Protein AF-A0A4Y7SDK5-F1 (afdb_monomer_lite)

Radius of gyration: 30.91 Å; chains: 1; bounding box: 76×44×64 Å

Sequence (130 aa):
MAVVQRQCCTLSALPHHGRFINSLLLPATPTIPKSYSSRPPLKQALRNSIRVALWAGDKQCSALQDVVTRDYHIHLRKRVHGRSFKKRAPWAIKSIVDFTTKAMGATDVRIDPKLNQAVWAQGIKSVPHG

Structure (mmCIF, N/CA/C/O backbone):
data_AF-A0A4Y7SDK5-F1
#
_entry.id   AF-A0A4Y7SDK5-F1
#
loop_
_atom_site.group_PDB
_atom_site.id
_atom_site.type_symbol
_atom_site.label_atom_id
_atom_site.label_alt_id
_atom_site.label_comp_id
_atom_site.label_asym_id
_atom_site.label_entity_id
_atom_site.label_seq_id
_atom_site.pdbx_PDB_ins_code
_atom_site.Cartn_x
_atom_site.Cartn_y
_atom_site.Cartn_z
_atom_site.occupancy
_atom_site.B_iso_or_equiv
_atom_site.auth_seq_id
_atom_site.auth_comp_id
_atom_site.auth_asym_id
_atom_site.auth_atom_id
_atom_site.pdbx_PDB_model_num
ATOM 1 N N . MET A 1 1 ? 13.882 24.977 -21.728 1.00 43.22 1 MET A N 1
ATOM 2 C CA . MET A 1 1 ? 15.014 25.861 -21.382 1.00 43.22 1 MET A CA 1
ATOM 3 C C . MET A 1 1 ? 14.879 26.295 -19.927 1.00 43.22 1 MET A C 1
ATOM 5 O O . MET A 1 1 ? 14.006 27.099 -19.647 1.00 43.22 1 MET A O 1
ATOM 9 N N . ALA A 1 2 ? 15.673 25.708 -19.026 1.00 36.69 2 ALA A N 1
ATOM 10 C CA . ALA A 1 2 ? 15.879 26.093 -17.617 1.00 36.69 2 ALA A CA 1
ATOM 11 C C . ALA A 1 2 ? 17.020 25.188 -17.097 1.00 36.69 2 ALA A C 1
ATOM 13 O O . ALA A 1 2 ? 16.821 23.987 -16.954 1.00 36.69 2 ALA A O 1
ATOM 14 N N . VAL A 1 3 ? 18.283 25.609 -17.199 1.00 38.66 3 VAL A N 1
ATOM 15 C CA . VAL A 1 3 ? 19.036 26.378 -16.184 1.00 38.66 3 VAL A CA 1
ATOM 16 C C . VAL A 1 3 ? 19.287 25.566 -14.905 1.00 38.66 3 VAL A C 1
ATOM 18 O O . VAL A 1 3 ? 18.383 25.284 -14.128 1.00 38.66 3 VAL A O 1
ATOM 21 N N . VAL A 1 4 ? 20.561 25.218 -14.704 1.00 42.69 4 VAL A N 1
ATOM 22 C CA . VAL A 1 4 ? 21.111 24.599 -13.492 1.00 42.69 4 VAL A CA 1
ATOM 23 C C . VAL A 1 4 ? 21.608 25.699 -12.561 1.00 42.69 4 VAL A C 1
ATOM 25 O O . VAL A 1 4 ? 22.364 26.559 -13.004 1.00 42.69 4 VAL A O 1
ATOM 28 N N . GLN A 1 5 ? 21.319 25.601 -11.262 1.00 33.66 5 GLN A N 1
ATOM 29 C CA . GLN A 1 5 ? 22.045 26.358 -10.240 1.00 33.66 5 GLN A CA 1
ATOM 30 C C . GLN A 1 5 ? 22.474 25.422 -9.101 1.00 33.66 5 GLN A C 1
ATOM 32 O O . GLN A 1 5 ? 21.647 24.750 -8.488 1.00 33.66 5 GLN A O 1
ATOM 37 N N . ARG A 1 6 ? 23.778 25.380 -8.806 1.00 39.28 6 ARG A N 1
ATOM 38 C CA . ARG A 1 6 ? 24.301 24.830 -7.544 1.00 39.28 6 ARG A CA 1
ATOM 39 C C . ARG A 1 6 ? 24.292 25.937 -6.490 1.00 39.28 6 ARG A C 1
ATOM 41 O O . ARG A 1 6 ? 24.531 27.093 -6.828 1.00 39.28 6 ARG A O 1
ATOM 48 N N . GLN A 1 7 ? 24.130 25.574 -5.222 1.00 46.31 7 GLN A N 1
ATOM 49 C CA . GLN A 1 7 ? 24.490 26.435 -4.095 1.00 46.31 7 GLN A CA 1
ATOM 50 C C . GLN A 1 7 ? 25.487 25.708 -3.190 1.00 46.31 7 GLN A C 1
ATOM 52 O O . GLN A 1 7 ? 25.391 24.500 -2.978 1.00 46.31 7 GLN A O 1
ATOM 57 N N . CYS A 1 8 ? 26.462 26.459 -2.691 1.00 44.06 8 CYS A N 1
ATOM 58 C CA . CYS A 1 8 ? 27.465 26.039 -1.723 1.00 44.06 8 CYS A CA 1
ATOM 59 C C . CYS A 1 8 ? 27.766 27.263 -0.854 1.00 44.06 8 CYS A C 1
ATOM 61 O O . CYS A 1 8 ? 28.033 28.323 -1.416 1.00 44.06 8 CYS A O 1
ATOM 63 N N . CYS A 1 9 ? 27.698 27.139 0.473 1.00 41.59 9 CYS A N 1
ATOM 64 C CA . CYS A 1 9 ? 28.232 28.144 1.394 1.00 41.59 9 CYS A CA 1
ATOM 65 C C . CYS A 1 9 ? 28.482 27.561 2.794 1.00 41.59 9 CYS A C 1
ATOM 67 O O . CYS A 1 9 ? 27.802 26.638 3.238 1.00 41.59 9 CYS A O 1
ATOM 69 N N . THR A 1 10 ? 29.496 28.105 3.458 1.00 47.91 10 THR A N 1
ATOM 70 C CA . THR A 1 10 ? 30.188 27.588 4.650 1.00 47.91 10 THR A CA 1
ATOM 71 C C . THR A 1 10 ? 29.590 28.012 5.997 1.00 47.91 10 THR A C 1
ATOM 73 O O . THR A 1 10 ? 29.287 29.187 6.180 1.00 47.91 10 THR A O 1
ATOM 76 N N . LEU A 1 11 ? 29.620 27.107 6.983 1.00 41.47 11 LEU A N 1
ATOM 77 C CA . LEU A 1 11 ? 29.658 27.350 8.443 1.00 41.47 11 LEU A CA 1
ATOM 78 C C . LEU A 1 11 ? 30.669 26.336 9.051 1.00 41.47 11 LEU A C 1
ATOM 80 O O . LEU A 1 11 ? 30.847 25.273 8.461 1.00 41.47 11 LEU A O 1
ATOM 84 N N . SER A 1 12 ? 31.351 26.538 10.188 1.00 45.00 12 SER A N 1
ATOM 85 C CA . SER A 1 12 ? 31.481 27.693 11.105 1.00 45.00 12 SER A CA 1
ATOM 86 C C . SER A 1 12 ? 32.744 27.551 11.998 1.00 45.00 12 SER A C 1
ATOM 88 O O . SER A 1 12 ? 33.413 26.523 11.961 1.00 45.00 12 SER A O 1
ATOM 90 N N . ALA A 1 13 ? 33.071 28.586 12.786 1.00 43.53 13 ALA A N 1
ATOM 91 C CA . ALA A 1 13 ? 34.323 28.781 13.545 1.00 43.53 13 ALA A CA 1
ATOM 92 C C . ALA A 1 13 ? 34.640 27.803 14.714 1.00 43.53 13 ALA A C 1
ATOM 94 O O . ALA A 1 13 ? 33.782 27.052 15.174 1.00 43.53 13 ALA A O 1
ATOM 95 N N . LEU A 1 14 ? 35.875 27.903 15.243 1.00 51.81 14 LEU A N 1
ATOM 96 C CA . LEU A 1 14 ? 36.395 27.250 16.463 1.00 51.81 14 LEU A CA 1
ATOM 97 C C . LEU A 1 14 ? 37.065 28.282 17.416 1.00 51.81 14 LEU A C 1
ATOM 99 O O . LEU A 1 14 ? 37.723 29.193 16.911 1.00 51.81 14 LEU A O 1
ATOM 103 N N . PRO A 1 15 ? 36.947 28.153 18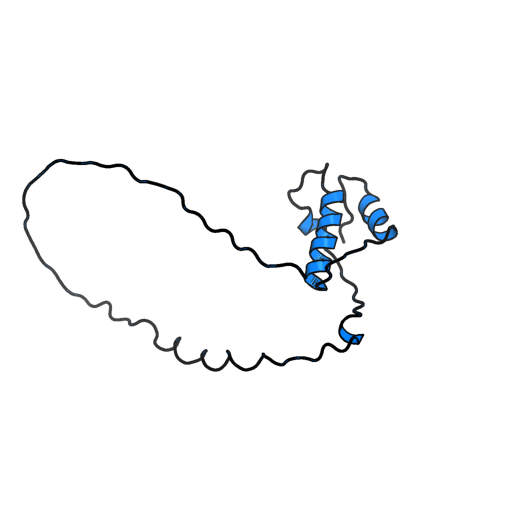.758 1.00 50.81 15 PRO A N 1
ATOM 104 C CA . PRO A 1 15 ? 37.601 29.025 19.755 1.00 50.81 15 PRO A CA 1
ATOM 105 C C . PRO A 1 15 ? 38.943 28.477 20.320 1.00 50.81 15 PRO A C 1
ATOM 107 O O . PRO A 1 15 ? 39.388 27.392 19.951 1.00 50.81 15 PRO A O 1
ATOM 110 N N . HIS A 1 16 ? 39.603 29.237 21.213 1.00 48.69 16 HIS A N 1
ATOM 111 C CA . HIS A 1 16 ? 41.024 29.088 21.608 1.00 48.69 16 HIS A CA 1
ATOM 112 C C . HIS A 1 16 ? 41.293 28.692 23.091 1.00 48.69 16 HIS A C 1
ATOM 114 O O . HIS A 1 16 ? 40.481 28.983 23.960 1.00 48.69 16 HIS A O 1
ATOM 120 N N . HIS A 1 17 ? 42.530 28.211 23.357 1.00 41.84 17 HIS A N 1
ATOM 121 C CA . HIS A 1 17 ? 43.270 28.106 24.650 1.00 41.84 17 HIS A CA 1
ATOM 122 C C . HIS A 1 17 ? 42.734 27.146 25.755 1.00 41.84 17 HIS A C 1
ATOM 124 O O . HIS A 1 17 ? 41.537 26.945 25.877 1.00 41.84 17 HIS A O 1
ATOM 130 N N . GLY A 1 18 ? 43.560 26.537 26.633 1.00 45.56 18 GLY A N 1
ATOM 131 C CA . GLY A 1 18 ? 45.032 26.367 26.649 1.00 45.56 18 GLY A CA 1
ATOM 132 C C . GLY A 1 18 ? 45.655 26.088 28.049 1.00 45.56 18 GLY A C 1
ATOM 133 O O . GLY A 1 18 ? 45.142 26.599 29.036 1.00 45.56 18 GLY A O 1
ATOM 134 N N . ARG A 1 19 ? 46.824 25.399 28.102 1.00 46.00 19 ARG A N 1
ATOM 135 C CA . ARG A 1 19 ? 47.720 25.152 29.288 1.00 46.00 19 ARG A CA 1
ATOM 136 C C . ARG A 1 19 ? 47.156 24.183 30.377 1.00 46.00 19 ARG A C 1
ATOM 138 O O . ARG A 1 19 ? 45.974 23.884 30.327 1.00 46.00 19 ARG A O 1
ATOM 145 N N . PHE A 1 20 ? 47.905 23.590 31.336 1.00 38.59 20 PHE A N 1
ATOM 146 C CA . PHE A 1 20 ? 49.330 23.666 31.771 1.00 38.59 20 PHE A CA 1
ATOM 147 C C . PHE A 1 20 ? 49.735 22.416 32.626 1.00 38.59 20 PHE A C 1
ATOM 149 O O . PHE A 1 20 ? 48.899 22.031 33.428 1.00 38.59 20 PHE A O 1
ATOM 156 N N . ILE A 1 21 ? 50.994 21.903 32.543 1.00 47.50 21 ILE A N 1
ATOM 157 C CA . ILE A 1 21 ? 51.773 21.020 33.499 1.00 47.50 21 ILE A CA 1
ATOM 158 C C . ILE A 1 21 ? 51.095 19.745 34.109 1.00 47.50 21 ILE A C 1
ATOM 160 O O . ILE A 1 21 ? 49.886 19.674 34.220 1.00 47.50 21 ILE A O 1
ATOM 164 N N . ASN A 1 22 ? 51.750 18.645 34.532 1.00 38.78 22 ASN A N 1
ATOM 165 C CA . ASN A 1 22 ? 53.155 18.211 34.760 1.00 38.78 22 ASN A CA 1
ATOM 166 C C . ASN A 1 22 ? 53.206 16.635 34.676 1.00 38.78 22 ASN A C 1
ATOM 168 O O . ASN A 1 22 ? 52.183 16.064 34.316 1.00 38.78 22 ASN A O 1
ATOM 172 N N . SER A 1 23 ? 54.232 15.805 34.973 1.00 43.31 23 SER A N 1
ATOM 173 C CA . SER A 1 23 ? 55.657 15.906 35.395 1.00 43.31 23 SER A CA 1
ATOM 174 C C . SER A 1 23 ? 56.373 14.524 35.314 1.00 43.31 23 SER A C 1
ATOM 176 O O . SER A 1 23 ? 55.729 13.512 35.554 1.00 43.31 23 SER A O 1
ATOM 178 N N . LEU A 1 24 ? 57.711 14.524 35.156 1.00 49.94 24 LEU A N 1
ATOM 179 C CA . LEU A 1 24 ? 58.726 13.547 35.651 1.00 49.94 24 LEU A CA 1
ATOM 180 C C . LEU A 1 24 ? 58.758 12.043 35.225 1.00 49.94 24 LEU A C 1
ATOM 182 O O . LEU A 1 24 ? 57.944 11.231 35.635 1.00 49.94 24 LEU A O 1
ATOM 186 N N . LEU A 1 25 ? 59.889 11.704 34.577 1.00 45.97 25 LEU A N 1
ATOM 187 C CA . LEU A 1 25 ? 60.785 10.524 34.699 1.00 45.97 25 LEU A CA 1
ATOM 188 C C . LEU A 1 25 ? 60.359 9.050 34.415 1.00 45.97 25 LEU A C 1
ATOM 190 O O . LEU A 1 25 ? 59.477 8.462 35.025 1.00 45.97 25 LEU A O 1
ATOM 194 N N . LEU A 1 26 ? 61.174 8.446 33.536 1.00 53.25 26 LEU A N 1
ATOM 195 C CA . LEU A 1 26 ? 61.390 7.027 33.165 1.00 53.25 26 LEU A CA 1
ATOM 196 C C . LEU A 1 26 ? 62.312 6.309 34.201 1.00 53.25 26 LEU A C 1
ATOM 198 O O . LEU A 1 26 ? 62.978 7.050 34.931 1.00 53.25 26 LEU A O 1
ATOM 202 N N . PRO A 1 27 ? 62.444 4.947 34.285 1.00 57.88 27 PRO A N 1
ATOM 203 C CA . PRO A 1 27 ? 63.000 4.1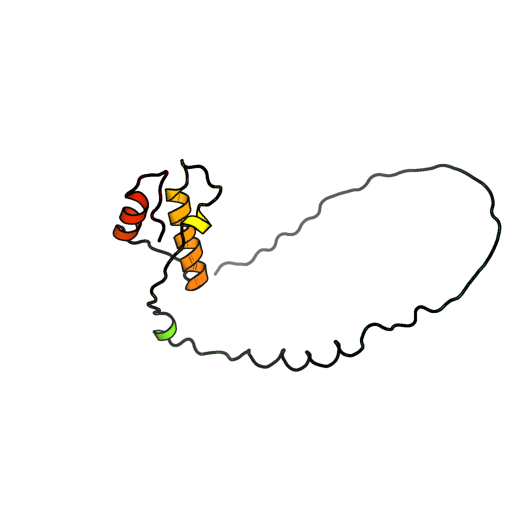02 33.193 1.00 57.88 27 PRO A CA 1
ATOM 204 C C . PRO A 1 27 ? 62.639 2.582 33.144 1.00 57.88 27 PRO A C 1
ATOM 206 O O . PRO A 1 27 ? 61.901 2.075 33.977 1.00 57.88 27 PRO A O 1
ATOM 209 N N . ALA A 1 28 ? 63.296 1.865 32.202 1.00 43.34 28 ALA A N 1
ATOM 210 C CA . ALA A 1 28 ? 63.493 0.396 32.109 1.00 43.34 28 ALA A CA 1
ATOM 211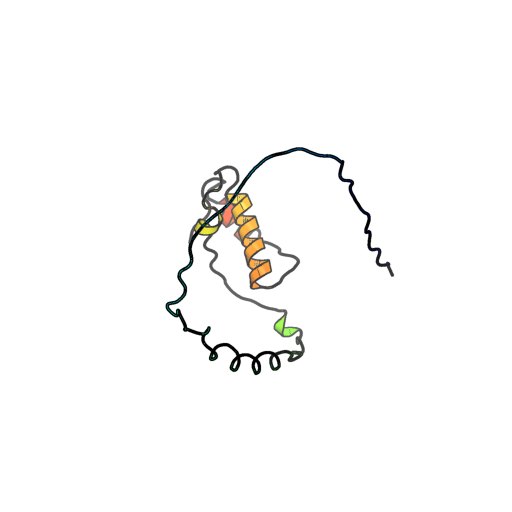 C C . ALA A 1 28 ? 62.264 -0.480 31.731 1.00 43.34 28 ALA A C 1
ATOM 213 O O . ALA A 1 28 ? 61.138 -0.149 32.072 1.00 43.34 28 ALA A O 1
ATOM 214 N N . THR A 1 29 ? 62.375 -1.608 31.002 1.00 50.41 29 THR A N 1
ATOM 215 C CA . THR A 1 29 ? 63.503 -2.299 30.308 1.00 50.41 29 THR A CA 1
ATOM 216 C C . THR A 1 29 ? 62.959 -3.082 29.077 1.00 50.41 29 THR A C 1
ATOM 218 O O . THR A 1 29 ? 61.745 -3.241 28.957 1.00 50.41 29 THR A O 1
ATOM 221 N N . PRO A 1 30 ? 63.793 -3.564 28.125 1.00 56.69 30 PRO A N 1
ATOM 222 C CA . PRO A 1 30 ? 63.314 -4.078 26.833 1.00 56.69 30 PRO A CA 1
ATOM 223 C C . PRO A 1 30 ? 63.088 -5.601 26.784 1.00 56.69 30 PRO A C 1
ATOM 225 O O . PRO A 1 30 ? 63.882 -6.364 27.324 1.00 56.69 30 PRO A O 1
ATOM 228 N N . THR A 1 31 ? 62.100 -6.054 25.999 1.00 52.62 31 THR A N 1
ATOM 229 C CA . THR A 1 31 ? 62.129 -7.371 25.321 1.00 52.62 31 THR A CA 1
ATOM 230 C C . THR A 1 31 ? 61.372 -7.352 23.984 1.00 52.62 31 THR A C 1
ATOM 232 O O . THR A 1 31 ? 60.183 -7.063 23.911 1.00 52.62 31 THR A O 1
ATOM 235 N N . ILE A 1 32 ? 62.085 -7.714 22.918 1.00 48.88 32 ILE A N 1
ATOM 236 C CA . ILE A 1 32 ? 61.616 -8.043 21.560 1.00 48.88 32 ILE A CA 1
ATOM 237 C C . ILE A 1 32 ? 62.526 -9.208 21.104 1.00 48.88 32 ILE A C 1
ATOM 239 O O . ILE A 1 32 ? 63.700 -9.175 21.482 1.00 48.88 32 ILE A O 1
ATOM 243 N N . PRO A 1 33 ? 62.101 -10.204 20.292 1.00 51.31 33 PRO A N 1
ATOM 244 C CA . PRO A 1 33 ? 60.769 -10.497 19.744 1.00 51.31 33 PRO A CA 1
ATOM 245 C C . PRO A 1 33 ? 60.233 -11.897 20.139 1.00 51.31 33 PRO A C 1
ATOM 247 O O . PRO A 1 33 ? 60.988 -12.758 20.582 1.00 51.31 33 PRO A O 1
ATOM 250 N N . LYS A 1 34 ? 58.984 -12.207 19.752 1.00 39.41 34 LYS A N 1
ATOM 251 C CA . LYS A 1 34 ? 58.730 -13.390 18.898 1.00 39.41 34 LYS A CA 1
ATOM 252 C C . LYS A 1 34 ? 57.758 -13.030 17.774 1.00 39.41 34 LYS A C 1
ATOM 254 O O . LYS A 1 34 ? 56.806 -12.283 17.958 1.00 39.41 34 LYS A O 1
ATOM 259 N N . SER A 1 35 ? 58.062 -13.529 16.583 1.00 50.47 35 SER A N 1
ATOM 260 C CA . SER A 1 35 ? 57.399 -13.212 15.319 1.00 50.47 35 SER A CA 1
ATOM 261 C C . SER A 1 35 ? 55.930 -13.643 15.262 1.00 50.47 35 SER A C 1
ATOM 263 O O . SER A 1 35 ? 55.654 -14.837 15.371 1.00 50.47 35 SER A O 1
ATOM 265 N N . TYR A 1 36 ? 55.021 -12.731 14.898 1.00 48.78 36 TYR A N 1
ATOM 266 C CA . TYR A 1 36 ? 53.774 -13.109 14.221 1.00 48.78 36 TYR A CA 1
ATOM 267 C C . TYR A 1 36 ? 53.859 -12.802 12.721 1.00 48.78 36 TYR A C 1
ATOM 269 O O . TYR A 1 36 ? 53.238 -11.882 12.191 1.00 48.78 36 TYR A O 1
ATOM 277 N N . SER A 1 37 ? 54.687 -13.585 12.024 1.00 55.81 37 SER A N 1
ATOM 278 C CA . SER A 1 37 ? 54.710 -13.590 10.562 1.00 55.81 37 SER A CA 1
ATOM 279 C C . SER A 1 37 ? 53.564 -14.447 10.022 1.00 55.81 37 SER A C 1
ATOM 281 O O . SER A 1 37 ? 53.758 -15.612 9.678 1.00 55.81 37 SER A O 1
ATOM 283 N N . SER A 1 38 ? 52.401 -13.835 9.825 1.00 52.09 38 SER A N 1
ATOM 284 C CA . SER A 1 38 ? 51.500 -14.248 8.748 1.00 52.09 38 SER A CA 1
ATOM 285 C C . SER A 1 38 ? 51.055 -13.016 7.966 1.00 52.09 38 SER A C 1
ATOM 287 O O . SER A 1 38 ? 50.270 -12.200 8.446 1.00 52.09 38 SER A O 1
ATOM 289 N N . ARG A 1 39 ? 51.599 -12.875 6.752 1.00 56.16 39 ARG A N 1
ATOM 290 C CA . ARG A 1 39 ? 51.210 -11.833 5.791 1.00 56.16 39 ARG A CA 1
ATOM 291 C C . ARG A 1 39 ? 49.711 -11.957 5.468 1.00 56.16 39 ARG A C 1
ATOM 293 O O . ARG A 1 39 ? 49.211 -13.084 5.444 1.00 56.16 39 ARG A O 1
ATOM 300 N N . PRO A 1 40 ? 49.004 -10.858 5.139 1.00 61.47 40 PRO A N 1
ATOM 301 C CA . PRO A 1 40 ? 47.658 -10.963 4.582 1.00 61.47 40 PRO A CA 1
ATOM 302 C C . PRO A 1 40 ? 47.682 -11.852 3.323 1.00 61.47 40 PRO A C 1
ATOM 304 O O . PRO A 1 40 ? 48.664 -11.818 2.570 1.00 61.47 40 PRO A O 1
ATOM 307 N N . PRO A 1 41 ? 46.641 -12.664 3.070 1.00 53.97 41 PRO A N 1
ATOM 308 C CA . PRO A 1 41 ? 46.663 -13.638 1.987 1.00 53.97 41 PRO A CA 1
ATOM 309 C C . PRO A 1 41 ? 46.709 -12.945 0.619 1.00 53.97 41 PRO A C 1
ATOM 311 O O . PRO A 1 41 ? 45.707 -12.433 0.117 1.00 53.97 41 PRO A O 1
ATOM 314 N N . LEU A 1 42 ? 47.871 -13.014 -0.041 1.00 55.69 42 LEU A N 1
ATOM 315 C CA . LEU A 1 42 ? 48.117 -12.535 -1.411 1.00 55.69 42 LEU A CA 1
ATOM 316 C C . LEU A 1 42 ? 47.423 -13.409 -2.485 1.00 55.69 42 LEU A C 1
ATOM 318 O O . LEU A 1 42 ? 47.988 -13.716 -3.530 1.00 55.69 42 LEU A O 1
ATOM 322 N N . LYS A 1 43 ? 46.178 -13.823 -2.221 1.00 51.41 43 LYS A N 1
ATOM 323 C CA . LYS A 1 43 ? 45.272 -14.511 -3.153 1.00 51.41 43 LYS A CA 1
ATOM 324 C C . LYS A 1 43 ? 43.916 -13.803 -3.324 1.00 51.41 43 LYS A C 1
ATOM 326 O O . LYS A 1 43 ? 43.098 -14.276 -4.107 1.00 51.41 43 LYS A O 1
ATOM 331 N N . GLN A 1 44 ? 43.713 -12.640 -2.690 1.00 52.81 44 GLN A N 1
ATOM 332 C CA . GLN A 1 44 ? 42.565 -11.754 -2.954 1.00 52.81 44 GLN A CA 1
ATOM 333 C C . GLN A 1 44 ? 42.794 -10.791 -4.141 1.00 52.81 44 GLN A C 1
ATOM 335 O O . GLN A 1 44 ? 41.843 -10.389 -4.804 1.00 52.81 44 GLN A O 1
ATOM 340 N N . ALA A 1 45 ? 44.049 -10.413 -4.419 1.00 52.06 45 ALA A N 1
ATOM 341 C CA . ALA A 1 45 ? 44.383 -9.242 -5.245 1.00 52.06 45 ALA A CA 1
ATOM 342 C C . ALA A 1 45 ? 44.380 -9.458 -6.776 1.00 52.06 45 ALA A C 1
ATOM 344 O O . ALA A 1 45 ? 44.506 -8.491 -7.519 1.00 52.06 45 ALA A O 1
ATOM 345 N N . LEU A 1 46 ? 44.254 -10.699 -7.264 1.00 55.19 46 LEU A N 1
ATOM 346 C CA . LEU A 1 46 ? 44.507 -11.044 -8.676 1.00 55.19 46 LEU A CA 1
ATOM 347 C C . LEU A 1 46 ? 43.452 -11.982 -9.299 1.00 55.19 46 LEU A C 1
ATOM 349 O O . LEU A 1 46 ? 43.771 -12.863 -10.093 1.00 55.19 46 LEU A O 1
ATOM 353 N N . ARG A 1 47 ? 42.169 -11.809 -8.940 1.00 50.50 47 ARG A N 1
ATOM 354 C CA . ARG A 1 47 ? 41.054 -12.522 -9.610 1.00 50.50 47 ARG A CA 1
ATOM 355 C C . ARG A 1 47 ? 39.839 -11.664 -9.994 1.00 50.50 47 ARG A C 1
ATOM 357 O O . ARG A 1 47 ? 39.034 -12.108 -10.805 1.00 50.50 47 ARG A O 1
ATOM 364 N N . ASN A 1 48 ? 39.718 -10.438 -9.476 1.00 50.38 48 ASN A N 1
ATOM 365 C CA . ASN A 1 48 ? 38.523 -9.601 -9.673 1.00 50.38 48 ASN A CA 1
ATOM 366 C C . ASN A 1 48 ? 38.727 -8.396 -10.616 1.00 50.38 48 ASN A C 1
ATOM 368 O O . ASN A 1 48 ? 37.781 -7.651 -10.849 1.00 50.38 48 ASN A O 1
ATOM 372 N N . SER A 1 49 ? 39.913 -8.221 -11.209 1.00 52.84 49 SER A N 1
ATOM 373 C CA . SER A 1 49 ? 40.163 -7.187 -12.229 1.00 52.84 49 SER A CA 1
ATOM 374 C C . SER A 1 49 ? 39.471 -7.477 -13.571 1.00 52.84 49 SER A C 1
ATOM 376 O O . SER A 1 49 ? 39.125 -6.550 -14.295 1.00 52.84 49 SER A O 1
ATOM 378 N N . ILE A 1 50 ? 39.199 -8.749 -13.890 1.00 53.38 50 ILE A N 1
ATOM 379 C CA . ILE A 1 50 ? 38.672 -9.198 -15.196 1.00 53.38 50 ILE A CA 1
ATOM 380 C C . ILE A 1 50 ? 37.159 -9.512 -15.127 1.00 53.38 50 ILE A C 1
ATOM 382 O O . ILE A 1 50 ? 36.670 -10.479 -15.705 1.00 53.38 50 ILE A O 1
ATOM 386 N N . ARG A 1 51 ? 36.393 -8.710 -14.370 1.00 44.53 51 ARG A N 1
ATOM 387 C CA . ARG A 1 51 ? 34.909 -8.754 -14.344 1.00 44.53 51 ARG A CA 1
ATOM 388 C C . ARG A 1 51 ? 34.220 -7.381 -14.328 1.00 44.53 51 ARG A C 1
ATOM 390 O O . ARG A 1 51 ? 33.006 -7.318 -14.186 1.00 44.53 51 ARG A O 1
ATOM 397 N N . VAL A 1 52 ? 34.966 -6.289 -14.503 1.00 50.03 52 VAL A N 1
ATOM 398 C CA . VAL A 1 52 ? 34.432 -4.911 -14.416 1.00 50.03 52 VAL A CA 1
ATOM 399 C C . VAL A 1 52 ? 34.020 -4.342 -15.792 1.00 50.03 52 VAL A C 1
ATOM 401 O O . VAL A 1 52 ? 33.438 -3.269 -15.863 1.00 50.03 52 VAL A O 1
ATOM 404 N N . ALA A 1 53 ? 34.294 -5.055 -16.894 1.00 51.25 53 ALA A N 1
ATOM 405 C CA . ALA A 1 53 ? 34.335 -4.473 -18.244 1.00 51.25 53 ALA A CA 1
ATOM 406 C C . ALA A 1 53 ? 33.343 -5.052 -19.284 1.00 51.25 53 ALA A C 1
ATOM 408 O O . ALA A 1 53 ? 33.484 -4.745 -20.462 1.00 51.25 53 ALA A O 1
ATOM 409 N N . LEU A 1 54 ? 32.371 -5.902 -18.907 1.00 58.31 54 LEU A N 1
ATOM 410 C CA . LEU A 1 54 ? 31.554 -6.665 -19.882 1.00 58.31 54 LEU A CA 1
ATOM 411 C C . LEU A 1 54 ? 30.030 -6.707 -19.623 1.00 58.31 54 LEU A C 1
ATOM 413 O O . LEU A 1 54 ? 29.375 -7.679 -19.991 1.00 58.31 54 LEU A O 1
ATOM 417 N N . TRP A 1 55 ? 29.435 -5.651 -19.050 1.00 49.00 55 TRP A N 1
ATOM 418 C CA . TRP A 1 55 ? 27.962 -5.489 -19.017 1.00 49.00 55 TRP A CA 1
ATOM 419 C C . TRP A 1 55 ? 27.439 -4.099 -19.420 1.00 49.00 55 TRP A C 1
ATOM 421 O O . TRP A 1 55 ? 26.240 -3.852 -19.321 1.00 49.00 55 TRP A O 1
ATOM 431 N N . ALA A 1 56 ? 28.294 -3.220 -19.954 1.00 54.06 56 ALA A N 1
ATOM 432 C CA . ALA A 1 56 ? 27.869 -1.998 -20.646 1.00 54.06 56 ALA A CA 1
ATOM 433 C C . ALA A 1 56 ? 27.416 -2.326 -22.084 1.00 54.06 56 ALA A C 1
ATOM 435 O O . ALA A 1 56 ? 28.024 -1.904 -23.061 1.00 54.06 56 ALA A O 1
ATOM 436 N N . GLY A 1 57 ? 26.389 -3.169 -22.202 1.00 50.66 57 GLY A N 1
ATOM 437 C CA . GLY A 1 57 ? 25.687 -3.388 -23.460 1.00 50.66 57 GLY A CA 1
ATOM 438 C C . GLY A 1 57 ? 24.478 -2.470 -23.507 1.00 50.66 57 GLY A C 1
ATOM 439 O O . GLY A 1 57 ? 23.519 -2.717 -22.772 1.00 50.66 57 GLY A O 1
ATOM 440 N N . ASP A 1 58 ? 24.518 -1.451 -24.366 1.00 61.25 58 ASP A N 1
ATOM 441 C CA . ASP A 1 58 ? 23.390 -0.555 -24.630 1.00 61.25 58 ASP A CA 1
ATOM 442 C C . ASP A 1 58 ? 22.262 -1.329 -25.318 1.00 61.25 58 ASP A C 1
ATOM 444 O O . ASP A 1 58 ? 22.126 -1.374 -26.541 1.00 61.25 58 ASP A O 1
ATOM 448 N N . LYS A 1 59 ? 21.451 -2.007 -24.503 1.00 61.06 59 LYS A N 1
ATOM 449 C CA . LYS A 1 59 ? 20.258 -2.703 -24.971 1.00 61.06 59 LYS A CA 1
ATOM 450 C C . LYS A 1 59 ? 19.288 -1.656 -25.494 1.00 61.06 59 LYS A C 1
ATOM 452 O O . LYS A 1 59 ? 18.725 -0.899 -24.709 1.00 61.06 59 LYS A O 1
ATOM 457 N N . GLN A 1 60 ? 19.051 -1.654 -26.803 1.00 59.47 60 GLN A N 1
ATOM 458 C CA . GLN A 1 60 ? 17.921 -0.941 -27.383 1.00 59.47 60 GLN A CA 1
ATOM 459 C C . GLN A 1 60 ? 16.635 -1.418 -26.704 1.00 59.47 60 GLN A C 1
ATOM 461 O O . GLN A 1 60 ? 16.160 -2.530 -26.943 1.00 59.47 60 GLN A O 1
ATOM 466 N N . CYS A 1 61 ? 16.087 -0.563 -25.841 1.00 49.62 61 CYS A N 1
ATOM 467 C CA . CYS A 1 61 ? 14.778 -0.736 -25.234 1.00 49.62 61 CYS A CA 1
ATOM 468 C C . CYS A 1 61 ? 13.722 -0.589 -26.331 1.00 49.62 61 CYS A C 1
ATOM 470 O O . CYS A 1 61 ? 13.181 0.492 -26.560 1.00 49.62 61 CYS A O 1
ATOM 472 N N . SER A 1 62 ? 13.456 -1.680 -27.048 1.00 61.38 62 SER A N 1
ATOM 473 C CA . SER A 1 62 ? 12.294 -1.773 -27.921 1.00 61.38 62 SER A CA 1
ATOM 474 C C . SER A 1 62 ? 11.043 -1.503 -27.083 1.00 61.38 62 SER A C 1
ATOM 476 O O . SER A 1 62 ? 10.912 -2.032 -25.982 1.00 61.38 62 SER A O 1
ATOM 478 N N . ALA A 1 63 ? 10.115 -0.683 -27.586 1.00 60.69 63 ALA A N 1
ATOM 479 C CA . ALA A 1 63 ? 8.956 -0.216 -26.808 1.00 60.69 63 ALA A CA 1
ATOM 480 C C . ALA A 1 63 ? 8.061 -1.354 -26.263 1.00 60.69 63 ALA A C 1
ATOM 482 O O . ALA A 1 63 ? 7.295 -1.161 -25.327 1.00 60.69 63 ALA A O 1
ATOM 483 N N . LEU A 1 64 ? 8.198 -2.568 -26.808 1.00 61.22 64 LEU A N 1
ATOM 484 C CA . LEU A 1 64 ? 7.538 -3.785 -26.329 1.00 61.22 64 LEU A CA 1
ATOM 485 C C . LEU A 1 64 ? 8.130 -4.344 -25.017 1.00 61.22 64 LEU A C 1
ATOM 487 O O . LEU A 1 64 ? 7.453 -5.105 -24.338 1.00 61.22 64 LEU A O 1
ATOM 491 N N . GLN A 1 65 ? 9.367 -3.988 -24.642 1.00 63.19 65 GLN A N 1
ATOM 492 C CA . GLN A 1 65 ? 9.969 -4.341 -23.342 1.00 63.19 65 GLN A CA 1
ATOM 493 C C . GLN A 1 65 ? 9.452 -3.465 -22.187 1.00 63.19 65 GLN A C 1
ATOM 495 O O . GLN A 1 65 ? 9.595 -3.855 -21.031 1.00 63.19 65 GLN A O 1
ATOM 500 N N . ASP A 1 66 ? 8.871 -2.301 -22.492 1.00 66.62 66 ASP A N 1
ATOM 501 C CA . ASP A 1 66 ? 8.301 -1.364 -21.512 1.00 66.62 66 ASP A CA 1
ATOM 502 C C . ASP A 1 66 ? 6.886 -1.803 -21.072 1.00 66.62 66 ASP A C 1
ATOM 504 O O . ASP A 1 66 ? 6.488 -1.661 -19.915 1.00 66.62 66 ASP A O 1
ATOM 508 N N . VAL A 1 67 ? 6.134 -2.442 -21.979 1.00 79.62 67 VAL A N 1
ATOM 509 C CA . VAL A 1 67 ? 4.787 -2.972 -21.714 1.00 79.62 67 VAL A CA 1
ATOM 510 C C . VAL A 1 67 ? 4.873 -4.330 -21.007 1.00 79.62 67 VAL A C 1
ATOM 512 O O . VAL A 1 67 ? 4.903 -5.389 -21.632 1.00 79.62 67 VAL A O 1
ATOM 515 N N . VAL A 1 68 ? 4.908 -4.298 -19.674 1.00 84.56 68 VAL A N 1
ATOM 516 C CA . VAL A 1 68 ? 5.145 -5.475 -18.822 1.00 84.56 68 VAL A CA 1
ATOM 517 C C . VAL A 1 68 ? 3.904 -5.866 -18.012 1.00 84.56 68 VAL A C 1
ATOM 519 O O . VAL A 1 68 ? 3.561 -5.214 -17.026 1.00 84.56 68 VAL A O 1
ATOM 522 N N . THR A 1 69 ? 3.282 -6.997 -18.353 1.00 89.75 69 THR A N 1
ATOM 523 C CA . THR A 1 69 ? 2.257 -7.660 -17.526 1.00 89.75 69 THR A CA 1
ATOM 524 C C . THR A 1 69 ? 2.888 -8.757 -16.661 1.00 89.75 69 THR A C 1
ATOM 526 O O . THR A 1 69 ? 3.573 -9.646 -17.168 1.00 89.75 69 THR A O 1
ATOM 529 N N . ARG A 1 70 ? 2.705 -8.689 -15.334 1.00 89.94 70 ARG A N 1
ATOM 530 C CA . ARG A 1 70 ? 3.220 -9.680 -14.367 1.00 89.94 70 ARG A CA 1
ATOM 531 C C . ARG A 1 70 ? 2.345 -9.746 -13.118 1.00 89.94 70 ARG A C 1
ATOM 533 O O . ARG A 1 70 ? 2.124 -8.718 -12.477 1.00 89.94 70 ARG A O 1
ATOM 540 N N . ASP A 1 71 ? 1.958 -10.953 -12.723 1.00 91.81 71 ASP A N 1
ATOM 541 C CA . ASP A 1 71 ? 1.271 -11.203 -11.456 1.00 91.81 71 ASP A CA 1
ATOM 542 C C . ASP A 1 71 ? 2.263 -11.318 -10.290 1.00 91.81 71 ASP A C 1
ATOM 544 O O . ASP A 1 71 ? 3.323 -11.940 -10.402 1.00 91.81 71 ASP A O 1
ATOM 548 N N . TYR A 1 72 ? 1.918 -10.720 -9.146 1.00 91.94 72 TYR A N 1
ATOM 549 C CA . TYR A 1 72 ? 2.777 -10.680 -7.961 1.00 91.94 72 TYR A CA 1
ATOM 550 C C . TYR A 1 72 ? 1.984 -10.887 -6.663 1.00 91.94 72 TYR A C 1
ATOM 552 O O . TYR A 1 72 ? 1.115 -10.090 -6.310 1.00 91.94 72 TYR A O 1
ATOM 560 N N . HIS A 1 73 ? 2.358 -11.901 -5.878 1.00 92.00 73 HIS A N 1
ATOM 561 C CA . HIS A 1 73 ? 1.828 -12.105 -4.527 1.00 92.00 73 HIS A CA 1
ATOM 562 C C . HIS A 1 73 ? 2.586 -11.236 -3.506 1.00 92.00 73 HIS A C 1
ATOM 564 O O . HIS A 1 73 ? 3.778 -11.428 -3.260 1.00 92.00 73 HIS A O 1
ATOM 570 N N . ILE A 1 74 ? 1.896 -10.269 -2.892 1.00 92.12 74 ILE A N 1
ATOM 571 C CA . ILE A 1 74 ? 2.493 -9.309 -1.949 1.00 92.12 74 ILE A CA 1
ATOM 572 C C . ILE A 1 74 ? 2.158 -9.710 -0.505 1.00 92.12 74 ILE A C 1
ATOM 574 O O . ILE A 1 74 ? 1.037 -9.520 -0.041 1.00 92.12 74 ILE A O 1
ATOM 578 N N . HIS A 1 75 ? 3.148 -10.197 0.252 1.00 92.31 75 HIS A N 1
ATOM 579 C CA . HIS A 1 75 ? 2.976 -10.583 1.663 1.00 92.31 75 HIS A CA 1
ATOM 580 C C . HIS A 1 75 ? 2.801 -9.375 2.608 1.00 92.31 75 HIS A C 1
ATOM 582 O O . HIS A 1 75 ? 3.719 -8.984 3.346 1.00 92.31 75 HIS A O 1
ATOM 588 N N . LEU A 1 76 ? 1.599 -8.794 2.628 1.00 92.31 76 LEU A N 1
ATOM 589 C CA . LEU A 1 76 ? 1.270 -7.592 3.406 1.00 92.31 76 LEU A CA 1
ATOM 590 C C . LEU A 1 76 ? 1.546 -7.751 4.912 1.00 92.31 76 LEU A C 1
ATOM 592 O O . LEU A 1 76 ? 2.012 -6.798 5.539 1.00 92.31 76 LEU A O 1
ATOM 596 N N . ARG A 1 77 ? 1.387 -8.957 5.487 1.00 90.75 77 ARG A N 1
ATOM 597 C CA . ARG A 1 77 ? 1.696 -9.255 6.905 1.00 90.75 77 ARG A CA 1
ATOM 598 C C . ARG A 1 77 ? 3.124 -8.863 7.306 1.00 90.75 77 ARG A C 1
ATOM 600 O O . ARG A 1 77 ? 3.326 -8.376 8.417 1.00 90.75 77 ARG A O 1
ATOM 607 N N . LYS A 1 78 ? 4.104 -9.046 6.410 1.00 92.62 78 LYS A N 1
ATOM 608 C CA . LYS A 1 78 ? 5.511 -8.663 6.642 1.00 92.62 78 LYS A CA 1
ATOM 609 C C . LYS A 1 78 ? 5.716 -7.145 6.528 1.00 92.62 78 LYS A C 1
ATOM 611 O O . LYS A 1 78 ? 6.542 -6.593 7.244 1.00 92.62 78 LYS A O 1
ATOM 616 N N . ARG A 1 79 ? 4.946 -6.460 5.670 1.00 91.56 79 ARG A N 1
ATOM 617 C CA . ARG A 1 79 ? 5.040 -5.005 5.430 1.00 91.56 79 ARG A CA 1
ATOM 618 C C . ARG A 1 79 ? 4.342 -4.152 6.499 1.00 91.56 79 ARG A C 1
ATOM 620 O O . ARG A 1 79 ? 4.826 -3.066 6.802 1.00 91.56 79 ARG A O 1
ATOM 627 N N . VAL A 1 80 ? 3.243 -4.630 7.096 1.00 92.88 80 VAL A N 1
ATOM 628 C CA . VAL A 1 80 ? 2.492 -3.901 8.149 1.00 92.88 80 VAL A CA 1
ATOM 629 C C . VAL A 1 80 ? 2.847 -4.322 9.584 1.00 92.88 80 VAL A C 1
ATOM 631 O O . VAL A 1 80 ? 2.214 -3.864 10.542 1.00 92.88 80 VAL A O 1
ATOM 634 N N . HIS A 1 81 ? 3.851 -5.186 9.761 1.00 90.88 81 HIS A N 1
ATOM 635 C CA . HIS A 1 81 ? 4.323 -5.594 11.084 1.00 90.88 81 HIS A CA 1
ATOM 636 C C . HIS A 1 81 ? 4.842 -4.388 11.893 1.00 90.88 81 HIS A C 1
ATOM 638 O O . HIS A 1 81 ? 5.320 -3.404 11.332 1.00 90.88 81 HIS A O 1
ATOM 644 N N . GLY A 1 82 ? 4.676 -4.416 13.219 1.00 92.00 82 GLY A N 1
ATOM 645 C CA . GLY A 1 82 ? 5.049 -3.302 14.106 1.00 92.00 82 GLY A CA 1
ATOM 646 C C . GLY A 1 82 ? 4.268 -1.986 13.911 1.00 92.00 82 GLY A C 1
ATOM 647 O O . GLY A 1 82 ? 4.494 -1.037 14.657 1.00 92.00 82 GLY A O 1
ATOM 648 N N . ARG A 1 83 ? 3.341 -1.880 12.943 1.00 92.38 83 ARG A N 1
ATOM 649 C CA . ARG A 1 83 ? 2.539 -0.662 12.721 1.00 92.38 83 ARG A CA 1
ATOM 650 C C . ARG A 1 83 ? 1.240 -0.663 13.532 1.00 92.38 83 ARG A C 1
ATOM 652 O O . ARG A 1 83 ? 0.507 -1.657 13.562 1.00 92.38 83 ARG A O 1
ATOM 659 N N . SER A 1 84 ? 0.937 0.491 14.133 1.00 93.94 84 SER A N 1
ATOM 660 C CA . SER A 1 84 ? -0.277 0.766 14.912 1.00 93.94 84 SER A CA 1
ATOM 661 C C . SER A 1 84 ? -1.547 0.531 14.087 1.00 93.94 84 SER A C 1
ATOM 663 O O . SER A 1 84 ? -1.638 0.992 12.948 1.00 93.94 84 SER A O 1
ATOM 665 N N . PHE A 1 85 ? -2.559 -0.118 14.673 1.00 92.12 85 PHE A N 1
ATOM 666 C CA . PHE A 1 85 ? -3.774 -0.541 13.960 1.00 92.12 85 PHE A CA 1
ATOM 667 C C . PHE A 1 85 ? -4.475 0.593 13.194 1.00 92.12 85 PHE A C 1
ATOM 669 O O . PHE A 1 85 ? -4.808 0.408 12.030 1.00 92.12 85 PHE A O 1
ATOM 676 N N . LYS A 1 86 ? -4.593 1.794 13.786 1.00 92.56 86 LYS A N 1
ATOM 677 C CA . LYS A 1 86 ? -5.190 2.994 13.155 1.00 92.56 86 LYS A CA 1
ATOM 678 C C . LYS A 1 86 ? -4.498 3.461 11.859 1.00 92.56 86 LYS A C 1
ATOM 680 O O . LYS A 1 86 ? -4.983 4.390 11.227 1.00 92.56 86 LYS A O 1
ATOM 685 N N . LYS A 1 87 ? -3.352 2.884 11.476 1.00 93.50 87 LYS A N 1
ATOM 686 C CA . LYS A 1 87 ? -2.611 3.242 10.256 1.00 93.50 87 LYS A CA 1
ATOM 687 C C . LYS A 1 87 ? -2.293 2.031 9.359 1.00 93.50 87 LYS A C 1
ATOM 689 O O . LYS A 1 87 ? -1.585 2.212 8.375 1.00 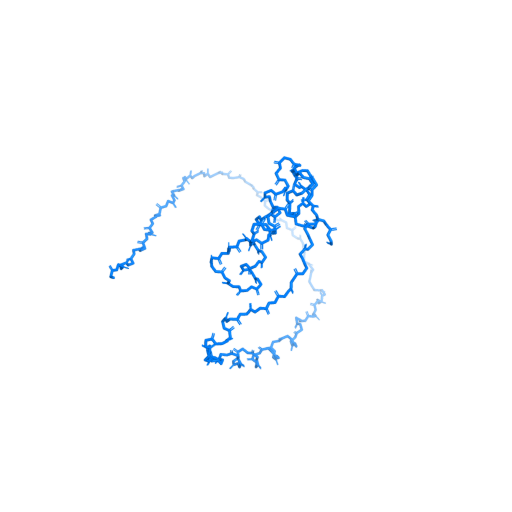93.50 87 LYS A O 1
ATOM 694 N N . ARG A 1 88 ? -2.774 0.810 9.654 1.00 93.81 88 ARG A N 1
ATOM 695 C CA . ARG A 1 88 ? -2.352 -0.404 8.918 1.00 93.81 88 ARG A CA 1
ATOM 696 C C . ARG A 1 88 ? -2.830 -0.454 7.468 1.00 93.81 88 ARG A C 1
ATOM 698 O O . ARG A 1 88 ? -1.975 -0.547 6.596 1.00 93.81 88 ARG A O 1
ATOM 705 N N . ALA A 1 89 ? -4.132 -0.347 7.200 1.00 93.44 89 ALA A N 1
ATOM 706 C CA . ALA A 1 89 ? -4.650 -0.324 5.825 1.00 93.44 89 ALA A CA 1
ATOM 707 C C . ALA A 1 89 ? -3.996 0.761 4.927 1.00 93.44 89 ALA A C 1
ATOM 709 O O . ALA A 1 89 ? -3.469 0.404 3.873 1.00 93.44 89 ALA A O 1
ATOM 710 N N . PRO A 1 90 ? -3.874 2.047 5.334 1.00 94.31 90 PRO A N 1
ATOM 711 C CA . PRO A 1 90 ? -3.191 3.041 4.499 1.00 94.31 90 PRO A CA 1
ATOM 712 C C . PRO A 1 90 ? -1.671 2.807 4.366 1.00 94.31 90 PRO A C 1
ATOM 714 O O . PRO A 1 90 ? -1.092 3.194 3.353 1.00 94.31 90 PRO A O 1
ATOM 717 N N . TRP A 1 91 ? -1.005 2.143 5.324 1.00 94.94 91 TRP A N 1
ATOM 718 C CA . TRP A 1 91 ? 0.380 1.675 5.133 1.00 94.94 91 TRP A CA 1
ATOM 719 C C . TRP A 1 91 ? 0.481 0.469 4.191 1.00 94.94 91 TRP A C 1
ATOM 721 O O . TRP A 1 91 ? 1.475 0.362 3.477 1.00 94.94 91 TRP A O 1
ATOM 731 N N . ALA A 1 92 ? -0.521 -0.414 4.150 1.00 94.81 92 ALA A N 1
ATOM 732 C CA . ALA A 1 92 ? -0.558 -1.533 3.211 1.00 94.81 92 ALA A CA 1
ATOM 733 C C . ALA A 1 92 ? -0.590 -1.024 1.764 1.00 94.81 92 ALA A C 1
ATOM 735 O O . ALA A 1 92 ? 0.249 -1.437 0.968 1.00 94.81 92 ALA A O 1
ATOM 736 N N . ILE A 1 93 ? -1.464 -0.053 1.473 1.00 94.69 93 ILE A N 1
ATOM 737 C CA . ILE A 1 93 ? -1.569 0.615 0.163 1.00 94.69 93 ILE A CA 1
ATOM 738 C C . ILE A 1 93 ? -0.225 1.234 -0.239 1.00 94.69 93 ILE A C 1
ATOM 740 O O . ILE A 1 93 ? 0.291 0.937 -1.314 1.00 94.69 93 ILE A O 1
ATOM 744 N N . LYS A 1 94 ? 0.408 2.008 0.655 1.00 94.38 94 LYS A N 1
ATOM 745 C CA . LYS A 1 94 ? 1.758 2.546 0.409 1.00 94.38 94 LYS A CA 1
ATOM 746 C C . LYS A 1 94 ? 2.783 1.442 0.140 1.00 94.38 94 LYS A C 1
ATOM 748 O O . LYS A 1 94 ? 3.561 1.564 -0.793 1.00 94.38 94 LYS A O 1
ATOM 753 N N . SER A 1 95 ? 2.725 0.329 0.874 1.00 94.50 95 SER A N 1
ATOM 754 C CA . SER A 1 95 ? 3.648 -0.794 0.678 1.00 94.50 95 SER A CA 1
ATOM 755 C C . SER A 1 95 ? 3.454 -1.568 -0.638 1.00 94.50 95 SER A C 1
ATOM 757 O O . SER A 1 95 ? 4.383 -2.271 -1.045 1.00 94.50 95 SER A O 1
ATOM 759 N N . ILE A 1 96 ? 2.285 -1.432 -1.284 1.00 94.25 96 ILE A N 1
ATOM 760 C CA . ILE A 1 96 ? 2.007 -1.922 -2.644 1.00 94.25 96 ILE A CA 1
ATOM 761 C C . ILE A 1 96 ? 2.667 -0.988 -3.666 1.00 94.25 96 ILE A C 1
ATOM 763 O O . ILE A 1 96 ? 3.428 -1.477 -4.493 1.00 94.25 96 ILE A O 1
ATOM 767 N N . VAL A 1 97 ? 2.492 0.337 -3.548 1.00 95.00 97 VAL A N 1
ATOM 768 C CA . VAL A 1 97 ? 3.193 1.332 -4.396 1.00 95.00 97 VAL A CA 1
ATOM 769 C C . VAL A 1 97 ? 4.716 1.198 -4.269 1.00 95.00 97 VAL A C 1
ATOM 771 O O . VAL A 1 97 ? 5.425 1.059 -5.262 1.00 95.00 97 VAL A O 1
ATOM 774 N N . ASP A 1 98 ? 5.223 1.117 -3.034 1.00 95.12 98 ASP A N 1
ATOM 775 C CA . ASP A 1 98 ? 6.641 0.873 -2.733 1.00 95.12 98 ASP A CA 1
ATOM 776 C C . ASP A 1 98 ? 7.172 -0.433 -3.346 1.00 95.12 98 ASP A C 1
ATOM 778 O O . ASP A 1 98 ? 8.389 -0.607 -3.441 1.00 95.12 98 ASP A O 1
ATOM 782 N N . PHE A 1 99 ? 6.294 -1.393 -3.653 1.00 94.38 99 PHE A N 1
ATOM 783 C CA . PHE A 1 99 ? 6.651 -2.658 -4.283 1.00 94.38 99 PHE A CA 1
ATOM 784 C C . PHE A 1 99 ? 6.600 -2.555 -5.810 1.00 94.38 99 PHE A C 1
ATOM 786 O O . PHE A 1 99 ? 7.589 -2.915 -6.444 1.00 94.38 99 PHE A O 1
ATOM 793 N N . THR A 1 100 ? 5.530 -2.020 -6.405 1.00 94.00 100 THR A N 1
ATOM 794 C CA . THR A 1 100 ? 5.408 -1.883 -7.867 1.00 94.00 100 THR A CA 1
ATOM 795 C C . THR A 1 100 ? 6.484 -0.962 -8.441 1.00 94.00 100 THR A C 1
ATOM 797 O O . THR A 1 100 ? 7.193 -1.378 -9.354 1.00 94.00 100 THR A O 1
ATOM 800 N N . THR A 1 101 ? 6.733 0.210 -7.845 1.00 94.62 101 THR A N 1
ATOM 801 C CA . THR A 1 101 ? 7.829 1.106 -8.271 1.00 94.62 101 THR A CA 1
ATOM 802 C C . THR A 1 101 ? 9.202 0.420 -8.210 1.00 94.62 101 THR A C 1
ATOM 804 O O . THR A 1 101 ? 10.054 0.685 -9.051 1.00 94.62 101 THR A O 1
ATOM 807 N N . LYS A 1 102 ? 9.429 -0.519 -7.277 1.00 93.00 102 LYS A N 1
ATOM 808 C CA . LYS A 1 102 ? 10.713 -1.246 -7.150 1.00 93.00 102 LYS A CA 1
ATOM 809 C C . LYS A 1 102 ? 10.803 -2.517 -8.003 1.00 93.00 102 LYS A C 1
ATOM 811 O O . LYS A 1 102 ? 11.910 -2.937 -8.318 1.00 93.00 102 LYS A O 1
ATOM 816 N N . ALA A 1 103 ? 9.676 -3.134 -8.357 1.00 92.06 103 ALA A N 1
ATOM 817 C CA . ALA A 1 103 ? 9.618 -4.359 -9.163 1.00 92.06 103 ALA A CA 1
ATOM 818 C C . ALA A 1 103 ? 9.454 -4.091 -10.672 1.00 92.06 103 ALA A C 1
ATOM 820 O O . ALA A 1 103 ? 9.854 -4.922 -11.490 1.00 92.06 103 ALA A O 1
ATOM 821 N N . MET A 1 104 ? 8.862 -2.947 -11.029 1.00 91.31 104 MET A N 1
ATOM 822 C CA . MET A 1 104 ? 8.567 -2.533 -12.407 1.00 91.31 104 MET A CA 1
ATOM 823 C C . MET A 1 104 ? 9.338 -1.276 -12.840 1.00 91.31 104 MET A C 1
ATOM 825 O O . MET A 1 104 ? 9.457 -1.039 -14.032 1.00 91.31 104 MET A O 1
ATOM 829 N N . GLY A 1 105 ? 9.855 -0.463 -11.908 1.00 90.06 105 GLY A N 1
ATOM 830 C CA . GLY A 1 105 ? 10.520 0.814 -12.221 1.00 90.06 105 GLY A CA 1
ATOM 831 C C . GLY A 1 105 ? 9.569 1.993 -12.485 1.00 90.06 105 GLY A C 1
ATOM 832 O O . GLY A 1 105 ? 10.033 3.098 -12.750 1.00 90.06 105 GLY A O 1
ATOM 833 N N . ALA A 1 106 ? 8.253 1.778 -12.394 1.00 89.25 106 ALA A N 1
ATOM 834 C CA . ALA A 1 106 ? 7.230 2.764 -12.739 1.00 89.25 106 ALA A CA 1
ATOM 835 C C . ALA A 1 106 ? 7.224 4.000 -11.814 1.00 89.25 106 ALA A C 1
ATOM 837 O O . ALA A 1 106 ? 7.272 3.880 -10.583 1.00 89.25 106 ALA A O 1
ATOM 838 N N . THR A 1 107 ? 7.117 5.184 -12.428 1.00 90.19 107 THR A N 1
ATOM 839 C CA . THR A 1 107 ? 7.107 6.504 -11.771 1.00 90.19 107 THR A CA 1
ATOM 840 C C . THR A 1 107 ? 5.715 6.948 -11.313 1.00 90.19 107 THR A C 1
ATOM 842 O O . THR A 1 107 ? 5.591 7.495 -10.219 1.00 90.19 107 THR A O 1
ATOM 845 N N . ASP A 1 108 ? 4.674 6.686 -12.109 1.00 91.69 108 ASP A N 1
ATOM 846 C CA . ASP A 1 108 ? 3.261 6.763 -11.708 1.00 91.69 108 ASP A CA 1
ATOM 847 C C . ASP A 1 108 ? 2.741 5.344 -11.419 1.00 91.69 108 ASP A C 1
ATOM 849 O O . ASP A 1 108 ? 3.083 4.390 -12.120 1.00 91.69 108 ASP A O 1
ATOM 853 N N . VAL A 1 109 ? 1.921 5.194 -10.378 1.00 93.25 109 VAL A N 1
ATOM 854 C CA . VAL A 1 109 ? 1.338 3.914 -9.957 1.00 93.25 109 VAL A CA 1
ATOM 855 C C . VAL A 1 109 ? -0.128 4.133 -9.615 1.00 93.25 109 VAL A C 1
ATOM 857 O O . VAL A 1 109 ? -0.473 4.693 -8.573 1.00 93.25 109 VAL A O 1
ATOM 860 N N . ARG A 1 110 ? -1.003 3.621 -10.479 1.00 94.75 110 ARG A N 1
ATOM 861 C CA . ARG A 1 110 ? -2.457 3.684 -10.310 1.00 94.75 110 ARG A CA 1
ATOM 862 C C . ARG A 1 110 ? -2.948 2.359 -9.738 1.00 94.75 110 ARG A C 1
ATOM 864 O O . ARG A 1 110 ? -2.585 1.298 -10.231 1.00 94.75 110 ARG A O 1
ATOM 871 N N . ILE A 1 111 ? -3.736 2.429 -8.669 1.00 93.75 111 ILE A N 1
ATOM 872 C CA . ILE A 1 111 ? -4.271 1.259 -7.964 1.00 93.75 111 ILE A CA 1
ATOM 873 C C . ILE A 1 111 ? -5.734 1.082 -8.350 1.00 93.75 111 ILE A C 1
ATOM 875 O O . ILE A 1 111 ? -6.528 2.010 -8.195 1.00 93.75 111 ILE A O 1
ATOM 879 N N . ASP A 1 112 ? -6.100 -0.121 -8.791 1.00 95.00 112 ASP A N 1
ATOM 880 C CA . ASP A 1 112 ? -7.483 -0.446 -9.126 1.00 95.00 112 ASP A CA 1
ATOM 881 C C . ASP A 1 112 ? -8.439 -0.240 -7.942 1.00 95.00 112 ASP A C 1
ATOM 883 O O . ASP A 1 112 ? -8.135 -0.656 -6.814 1.00 95.00 112 ASP A O 1
ATOM 887 N N . PRO A 1 113 ? -9.657 0.285 -8.177 1.00 95.19 113 PRO A N 1
ATOM 888 C CA . PRO A 1 113 ? -10.655 0.435 -7.122 1.00 95.19 113 PRO A CA 1
ATOM 889 C C . PRO A 1 113 ? -11.026 -0.915 -6.489 1.00 95.19 113 PRO A C 1
ATOM 891 O O . PRO A 1 113 ? -11.268 -0.967 -5.286 1.00 95.19 113 PRO A O 1
ATOM 894 N N . LYS A 1 114 ? -10.982 -2.015 -7.258 1.00 95.06 114 LYS A N 1
ATOM 895 C CA . LYS A 1 114 ? -11.198 -3.387 -6.763 1.00 95.06 114 LYS A CA 1
ATOM 896 C C . LYS A 1 114 ? -10.100 -3.838 -5.788 1.00 95.06 114 LYS A C 1
ATOM 898 O O . LYS A 1 114 ? -10.408 -4.397 -4.738 1.00 95.06 114 LYS A O 1
ATOM 903 N N . LEU A 1 115 ? -8.828 -3.555 -6.092 1.00 92.88 115 LEU A N 1
ATOM 904 C CA . LEU A 1 115 ? -7.704 -3.871 -5.201 1.00 92.88 115 LEU A CA 1
ATOM 905 C C . LEU A 1 115 ? -7.764 -3.022 -3.923 1.00 92.88 115 LEU A C 1
ATOM 907 O O . LEU A 1 115 ? -7.575 -3.543 -2.824 1.00 92.88 115 LEU A O 1
ATOM 911 N N . ASN A 1 116 ? -8.103 -1.736 -4.047 1.00 93.44 116 ASN A N 1
ATOM 912 C CA . ASN A 1 116 ? -8.338 -0.869 -2.893 1.00 93.44 116 ASN A CA 1
ATOM 913 C C . ASN A 1 116 ? -9.483 -1.406 -2.007 1.00 93.44 116 ASN A C 1
ATOM 915 O O . ASN A 1 116 ? -9.291 -1.574 -0.804 1.00 93.44 116 ASN A O 1
ATOM 919 N N . GLN A 1 117 ? -10.638 -1.757 -2.587 1.00 93.50 117 GLN A N 1
ATOM 920 C CA . GLN A 1 117 ? -11.763 -2.374 -1.865 1.00 93.50 117 GLN A CA 1
ATOM 921 C C . GLN A 1 117 ? -11.340 -3.649 -1.118 1.00 93.50 117 GLN A C 1
ATOM 923 O O . GLN A 1 117 ? -11.637 -3.776 0.068 1.00 93.50 117 GLN A O 1
ATOM 928 N N . ALA A 1 118 ? -10.585 -4.548 -1.758 1.00 92.50 118 ALA A N 1
ATOM 929 C CA . ALA A 1 118 ? -10.080 -5.764 -1.116 1.00 92.50 118 ALA A CA 1
ATOM 930 C C . ALA A 1 118 ? -9.163 -5.468 0.090 1.00 92.50 118 ALA A C 1
ATOM 932 O O . ALA A 1 118 ? -9.272 -6.127 1.125 1.00 92.50 118 ALA A O 1
ATOM 933 N N . VAL A 1 119 ? -8.299 -4.448 -0.002 1.00 92.56 119 VAL A N 1
ATOM 934 C CA . VAL A 1 119 ? -7.422 -4.021 1.107 1.00 92.56 119 VAL A CA 1
ATOM 935 C C . VAL A 1 119 ? -8.208 -3.429 2.286 1.00 92.56 119 VAL A C 1
ATOM 937 O O . VAL A 1 119 ? -7.802 -3.628 3.432 1.00 92.56 119 VAL A O 1
ATOM 940 N N . TRP A 1 120 ? -9.335 -2.753 2.035 1.00 93.00 120 TRP A N 1
ATOM 941 C CA . TRP A 1 120 ? -10.206 -2.181 3.076 1.00 93.00 120 TRP A CA 1
ATOM 942 C C . TRP A 1 120 ? -11.325 -3.115 3.568 1.00 93.00 120 TRP A C 1
ATOM 944 O O . TRP A 1 120 ? -11.980 -2.782 4.555 1.00 93.00 120 TRP A O 1
ATOM 954 N N . ALA A 1 121 ? -11.545 -4.276 2.941 1.00 92.00 121 ALA A N 1
ATOM 955 C CA . ALA A 1 121 ? -12.695 -5.150 3.212 1.00 92.00 121 ALA A CA 1
ATOM 956 C C . ALA A 1 121 ? -12.805 -5.641 4.672 1.00 92.00 121 ALA A C 1
ATOM 958 O O . ALA A 1 121 ? -13.901 -5.928 5.143 1.00 92.00 121 ALA A O 1
ATOM 959 N N . GLN A 1 122 ? -11.687 -5.711 5.407 1.00 90.44 122 GLN A N 1
ATOM 960 C CA . GLN A 1 122 ? -11.647 -6.070 6.836 1.00 90.44 122 GLN A CA 1
ATOM 961 C C . GLN A 1 122 ? -11.425 -4.853 7.765 1.00 90.44 122 GLN A C 1
ATOM 963 O O . GLN A 1 122 ? -11.024 -4.992 8.928 1.00 90.44 122 GLN A O 1
ATOM 968 N N . GLY A 1 123 ? -11.676 -3.644 7.258 1.00 91.38 123 GLY A N 1
ATOM 969 C CA . GLY A 1 123 ? -11.484 -2.382 7.966 1.00 91.38 123 GLY A CA 1
ATOM 970 C C . GLY A 1 123 ? -10.013 -1.984 8.131 1.00 91.38 123 GLY A C 1
ATOM 971 O O . GLY A 1 123 ? -9.121 -2.445 7.429 1.00 91.38 123 GLY A O 1
ATOM 972 N N . ILE A 1 124 ? -9.738 -1.074 9.070 1.00 92.06 124 ILE A N 1
ATOM 973 C CA . ILE A 1 124 ? -8.406 -0.451 9.191 1.00 92.06 124 ILE A CA 1
ATOM 974 C C . ILE A 1 124 ? -7.369 -1.307 9.945 1.00 92.06 124 ILE A C 1
ATOM 976 O O . ILE A 1 124 ? -6.166 -1.139 9.739 1.00 92.06 124 ILE A O 1
ATOM 980 N N . LYS A 1 125 ? -7.830 -2.199 10.840 1.00 89.50 125 LYS A N 1
ATOM 981 C CA . LYS A 1 125 ? -7.003 -3.003 11.767 1.00 89.50 125 LYS A CA 1
ATOM 982 C C . LYS A 1 125 ? -6.466 -4.278 11.118 1.00 89.50 125 LYS A C 1
ATOM 984 O O . LYS A 1 125 ? -5.298 -4.619 11.337 1.00 89.50 125 LYS A O 1
ATOM 989 N N . SER A 1 126 ? -7.332 -4.981 10.392 1.00 88.19 126 SER A N 1
ATOM 990 C CA . SER A 1 126 ? -7.004 -6.199 9.661 1.00 88.19 126 SER A CA 1
ATOM 991 C C . SER A 1 126 ? -6.874 -5.856 8.187 1.00 88.19 126 SER A C 1
ATOM 993 O O . SER A 1 126 ? -7.708 -5.153 7.635 1.00 88.19 126 SER A O 1
ATOM 995 N N . VAL A 1 127 ? -5.798 -6.324 7.575 1.00 89.31 127 VAL A N 1
ATOM 996 C CA . VAL A 1 127 ? -5.518 -6.184 6.145 1.00 89.31 127 VAL A CA 1
ATOM 997 C C . VAL A 1 127 ? -5.461 -7.614 5.608 1.00 89.31 127 VAL A C 1
ATOM 999 O O . VAL A 1 127 ? -4.935 -8.466 6.328 1.00 89.31 127 VAL A O 1
ATOM 1002 N N . PRO A 1 128 ? -5.958 -7.918 4.396 1.00 87.81 128 PRO A N 1
ATOM 1003 C CA . PRO A 1 128 ? -5.821 -9.255 3.822 1.00 87.81 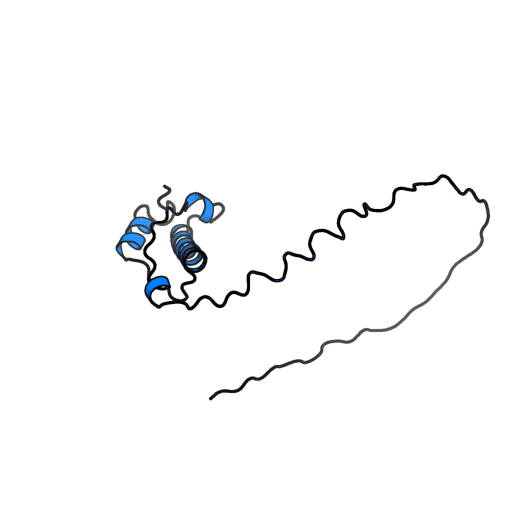128 PRO A CA 1
ATOM 1004 C C . PRO A 1 128 ? -4.359 -9.730 3.850 1.00 87.81 128 PRO A C 1
ATOM 1006 O O . PRO A 1 128 ? -3.422 -8.971 3.581 1.00 87.81 128 PRO A O 1
ATOM 1009 N N . HIS A 1 129 ? -4.160 -10.987 4.236 1.00 75.44 129 HIS A N 1
ATOM 1010 C CA . HIS A 1 129 ? -2.850 -11.604 4.449 1.00 75.44 129 HIS A CA 1
ATOM 1011 C C . HIS A 1 129 ? -2.827 -12.997 3.807 1.00 75.44 129 HIS A C 1
ATOM 1013 O O . HIS A 1 129 ? -2.990 -13.995 4.506 1.00 75.44 129 HIS A O 1
ATOM 1019 N N . GLY A 1 130 ? -2.640 -13.027 2.483 1.00 58.78 130 GLY A N 1
ATOM 1020 C CA . GLY A 1 130 ? -2.176 -14.216 1.757 1.00 58.78 130 GLY A CA 1
ATOM 1021 C C . GLY A 1 130 ? -0.672 -14.445 1.913 1.00 58.78 130 GLY A C 1
ATOM 1022 O O . GLY A 1 130 ? 0.073 -13.461 2.161 1.00 58.78 130 GLY A O 1
#

InterPro domains:
  IPR000054 Large ribosomal subunit protein eL31 [PF01198] (66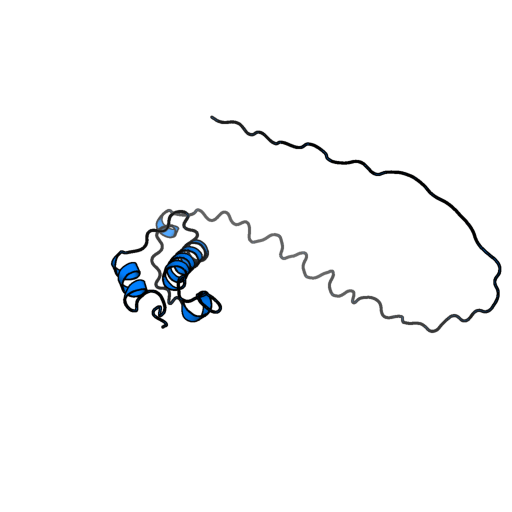-129)
  IPR000054 Large ribosomal subunit protein eL31 [PTHR10956] (59-129)
  IPR000054 Large ribosomal subunit protein eL31 [SM01380] (65-130)
  IPR000054 Large ribosomal subunit protein eL31 [cd00463] (66-129)
  IPR020052 Large ribosomal subunit protein eL31, conserved site [PS01144] (109-123)
  IPR023621 Large ribosomal subunit protein eL31 domain superfamily [G3DSA:3.10.440.10] (56-130)
  IPR023621 Large ribosomal subunit protein eL31 domain superfamily [SSF54575] (66-129)

pLDDT: mean 70.41, std 21.63, range [33.66, 95.19]

Foldseek 3Di:
DDDDDDDDDDDDDDDDDDDDDDDDDDDDDDDDDDDPDDDDDPPVPPDPPPPPPPDPDPPDPDVVVLPDDDDDDDQLCVQQPPPDQQCSLVSSVVVVVVVCCVPRVDPDDDDDPVNSCQQCVVHRRDGDGD

Organism: Coprinellus micaceus (NCBI:txid71717)

Secondary structure (DSSP, 8-state):
-----------------------------------------TTSTTSSGGGSSS--------GGGT---------HHHHSTT--GGGHHHHHHHHHHHHHHHHH--SS-PPPHHHHHHHHTTTTT-----